Protein AF-A0A350P2F8-F1 (afdb_monomer_lite)

Organism: NCBI:txid589873

Structure (mmCIF, N/CA/C/O backbone):
data_AF-A0A350P2F8-F1
#
_entry.id   AF-A0A350P2F8-F1
#
loop_
_atom_site.group_PDB
_atom_site.id
_atom_site.type_symbol
_atom_site.label_atom_id
_atom_site.label_alt_id
_atom_site.label_comp_id
_atom_site.label_asym_id
_atom_site.label_entity_id
_atom_site.label_seq_id
_atom_site.pdbx_PDB_ins_code
_atom_site.Cartn_x
_atom_site.Cartn_y
_atom_site.Cartn_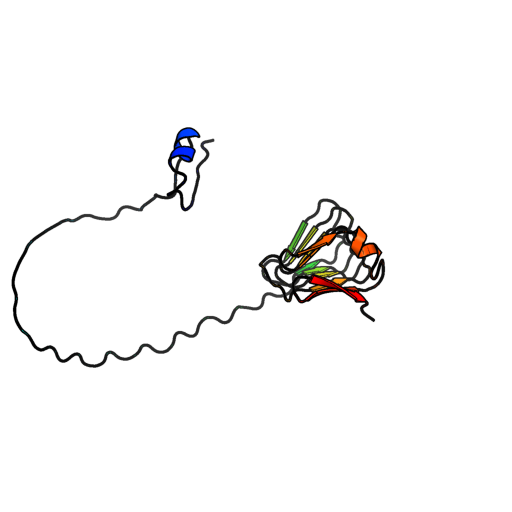z
_atom_site.occupancy
_atom_site.B_iso_or_equiv
_atom_site.auth_seq_id
_atom_site.auth_comp_id
_atom_site.auth_asym_id
_atom_site.auth_atom_id
_atom_site.pdbx_PDB_model_num
ATOM 1 N N . GLN A 1 1 ? -10.694 34.190 -19.453 1.00 51.03 1 GLN A N 1
ATOM 2 C CA . GLN A 1 1 ? -11.994 33.601 -19.063 1.00 51.03 1 GLN A CA 1
ATOM 3 C C . GLN A 1 1 ? -12.286 34.031 -17.632 1.00 51.03 1 GLN A C 1
ATOM 5 O O . GLN A 1 1 ? -11.327 34.047 -16.867 1.00 51.03 1 GLN A O 1
ATOM 10 N N . PRO A 1 2 ? -13.510 34.452 -17.265 1.00 60.56 2 PRO A N 1
ATOM 11 C CA . PRO A 1 2 ? -13.779 34.870 -15.891 1.00 60.56 2 PRO A CA 1
ATOM 12 C C . PRO A 1 2 ? -13.690 33.670 -14.936 1.00 60.56 2 PRO A C 1
ATOM 14 O O . PRO A 1 2 ? -14.201 32.594 -15.244 1.00 60.56 2 PRO A O 1
ATOM 17 N N . MET A 1 3 ? -13.012 33.857 -13.800 1.00 70.25 3 MET A N 1
ATOM 18 C CA . MET A 1 3 ? -12.873 32.863 -12.730 1.00 70.25 3 MET A CA 1
ATOM 19 C C . MET A 1 3 ? -13.901 33.148 -11.632 1.00 70.25 3 MET A C 1
ATOM 21 O O . MET A 1 3 ? -14.174 34.305 -11.311 1.00 70.25 3 MET A O 1
ATOM 25 N N . ALA A 1 4 ? -14.491 32.095 -11.072 1.00 78.31 4 ALA A N 1
ATOM 26 C CA . ALA A 1 4 ? -15.584 32.211 -10.117 1.00 78.31 4 ALA A CA 1
ATOM 27 C C . ALA A 1 4 ? -15.440 31.200 -8.972 1.00 78.31 4 ALA A C 1
ATOM 29 O O . ALA A 1 4 ? -14.865 30.126 -9.159 1.00 78.31 4 ALA A O 1
ATOM 30 N N . VAL A 1 5 ? -15.963 31.546 -7.793 1.00 69.62 5 VAL A N 1
ATOM 31 C CA . VAL A 1 5 ? -15.854 30.743 -6.563 1.00 69.62 5 VAL A CA 1
ATOM 32 C C . VAL A 1 5 ? -17.233 30.212 -6.167 1.00 69.62 5 VAL A C 1
ATOM 34 O O . VAL A 1 5 ? -18.224 30.940 -6.217 1.00 69.62 5 VAL A O 1
ATOM 37 N N . ARG A 1 6 ? -17.307 28.932 -5.778 1.00 71.00 6 ARG A N 1
ATOM 38 C CA . ARG A 1 6 ? -18.549 28.246 -5.383 1.00 71.00 6 ARG A CA 1
ATOM 39 C C . ARG A 1 6 ? -18.374 27.596 -4.010 1.00 71.00 6 ARG A C 1
ATOM 41 O O . ARG A 1 6 ? -17.497 26.751 -3.856 1.00 71.00 6 ARG A O 1
ATOM 48 N N . GLY A 1 7 ? -19.202 27.960 -3.028 1.00 70.56 7 GLY A N 1
ATOM 49 C CA . GLY A 1 7 ? -19.150 27.371 -1.684 1.00 70.56 7 GLY A CA 1
ATOM 50 C C . GLY A 1 7 ? -19.688 28.286 -0.583 1.00 70.56 7 GLY A C 1
ATOM 51 O O . GLY A 1 7 ? -20.393 29.254 -0.848 1.00 70.56 7 GLY A O 1
ATOM 52 N N . ASN A 1 8 ? -19.369 27.985 0.678 1.00 70.19 8 ASN A N 1
ATOM 53 C CA . ASN A 1 8 ? -19.765 28.827 1.809 1.00 70.19 8 ASN A CA 1
ATOM 54 C C . ASN A 1 8 ? -18.847 30.060 1.911 1.00 70.19 8 ASN A C 1
ATOM 56 O O . ASN A 1 8 ? -17.812 30.028 2.572 1.00 70.19 8 ASN A O 1
ATOM 60 N N . THR A 1 9 ? -19.216 31.145 1.231 1.00 74.69 9 THR A N 1
ATOM 61 C CA . THR A 1 9 ? -18.401 32.365 1.078 1.00 74.69 9 THR A CA 1
ATOM 62 C C . THR A 1 9 ? -18.582 33.390 2.201 1.00 74.69 9 THR A C 1
ATOM 64 O O . THR A 1 9 ? -18.022 34.482 2.124 1.00 74.69 9 THR A O 1
ATOM 67 N N . LEU A 1 10 ? -19.339 33.075 3.262 1.00 70.81 10 LEU A N 1
ATOM 68 C CA . LEU A 1 10 ? -19.789 34.060 4.257 1.00 70.81 10 LEU A CA 1
ATOM 69 C C . LEU A 1 10 ? -18.653 34.859 4.916 1.00 70.81 10 LEU A C 1
ATOM 71 O O . LEU A 1 10 ? -18.803 36.067 5.080 1.00 70.81 10 LEU A O 1
ATOM 75 N N . ASN A 1 11 ? -17.517 34.217 5.204 1.00 77.50 11 ASN A N 1
ATOM 76 C CA . ASN A 1 11 ? -16.365 34.851 5.860 1.00 77.50 11 ASN A CA 1
ATOM 77 C C . ASN A 1 11 ? -15.281 35.357 4.888 1.00 77.50 11 ASN A C 1
ATOM 79 O O . ASN A 1 11 ? -14.303 35.942 5.338 1.00 77.50 11 ASN A O 1
ATOM 83 N N . LEU A 1 12 ? -15.426 35.143 3.572 1.00 78.62 12 LEU A N 1
ATOM 84 C CA . LEU A 1 12 ? -14.402 35.482 2.566 1.00 78.62 12 LEU A CA 1
ATOM 85 C C . LEU A 1 12 ? -14.871 36.519 1.530 1.00 78.62 12 LEU A C 1
ATOM 87 O O . LEU A 1 12 ? -14.191 36.752 0.533 1.00 78.62 12 LEU A O 1
ATOM 91 N N . LYS A 1 13 ? -16.018 37.171 1.755 1.00 74.00 13 LYS A N 1
ATOM 92 C CA . LYS A 1 13 ? -16.621 38.105 0.785 1.00 74.00 13 LYS A CA 1
ATOM 93 C C . LYS A 1 13 ? -15.718 39.280 0.404 1.00 74.00 13 LYS A C 1
ATOM 95 O O . LYS A 1 13 ? -15.699 39.657 -0.761 1.00 74.00 13 LYS A O 1
ATOM 100 N N . SER A 1 14 ? -14.979 39.853 1.356 1.00 74.62 14 SER A N 1
ATOM 101 C CA . SER A 1 14 ? -14.060 40.967 1.076 1.00 74.62 14 SER A CA 1
ATOM 102 C C . SER A 1 14 ? -12.927 40.538 0.143 1.00 74.62 14 SER A C 1
ATOM 104 O O . SER A 1 14 ? -12.706 41.170 -0.880 1.00 74.62 14 SER A O 1
ATOM 106 N N . VAL A 1 15 ? -12.301 39.395 0.432 1.00 79.62 15 VAL A N 1
ATOM 107 C CA . VAL A 1 15 ? -11.195 38.832 -0.358 1.00 79.62 15 VAL A CA 1
ATOM 108 C C . VAL A 1 15 ? -11.642 38.468 -1.779 1.00 79.62 15 VAL A C 1
ATOM 110 O O . VAL A 1 15 ? -10.909 38.690 -2.737 1.00 79.62 15 VAL A O 1
ATOM 113 N N . ILE A 1 16 ? -12.857 37.933 -1.934 1.00 78.56 16 ILE A N 1
ATOM 114 C CA . ILE A 1 16 ? -13.432 37.592 -3.247 1.00 78.56 16 ILE A CA 1
ATOM 115 C C . ILE A 1 16 ? -13.626 38.853 -4.104 1.00 78.56 16 ILE A C 1
ATOM 117 O O . ILE A 1 16 ? -13.286 38.841 -5.289 1.00 78.56 16 ILE A O 1
ATOM 121 N N . ASN A 1 17 ? -14.114 39.941 -3.501 1.00 74.62 17 ASN A N 1
ATOM 122 C CA . ASN A 1 17 ? -14.313 41.216 -4.189 1.00 74.62 17 ASN A CA 1
ATOM 123 C C . ASN A 1 17 ? -12.985 41.874 -4.587 1.00 74.62 17 ASN A C 1
ATOM 125 O O . ASN A 1 17 ? -12.860 42.333 -5.721 1.00 74.62 17 ASN A O 1
ATOM 129 N N . ASP A 1 18 ? -11.990 41.870 -3.696 1.00 78.69 18 ASP A N 1
ATOM 130 C CA . ASP A 1 18 ? -10.669 42.460 -3.958 1.00 78.69 18 ASP A CA 1
ATOM 131 C C . ASP A 1 18 ? -9.934 41.752 -5.108 1.00 78.69 18 ASP A C 1
ATOM 133 O O . ASP A 1 18 ? -9.193 42.376 -5.866 1.00 78.69 18 ASP A O 1
ATOM 137 N N . LEU A 1 19 ? -10.174 40.448 -5.275 1.00 78.12 19 LEU A N 1
ATOM 138 C CA . LEU A 1 19 ? -9.598 39.630 -6.347 1.00 78.12 19 LEU A CA 1
ATOM 139 C C . LEU A 1 19 ? -10.420 39.648 -7.647 1.00 78.12 19 LEU A C 1
ATOM 141 O O . LEU A 1 19 ? -10.042 38.986 -8.615 1.00 78.12 19 LEU A O 1
ATOM 145 N N . GLY A 1 20 ? -11.541 40.377 -7.687 1.00 74.69 20 GLY A N 1
ATOM 146 C CA . GLY A 1 20 ? -12.398 40.479 -8.872 1.00 74.69 20 GLY A CA 1
ATOM 147 C C . GLY A 1 20 ? -13.072 39.161 -9.272 1.00 74.69 20 GLY A C 1
ATOM 148 O O . GLY A 1 20 ? -13.386 38.958 -10.446 1.00 74.69 20 GLY A O 1
ATOM 149 N N . LEU A 1 21 ? -13.270 38.250 -8.316 1.00 78.12 21 LEU A N 1
ATOM 150 C CA . LEU A 1 21 ? -13.890 36.945 -8.539 1.00 78.12 21 LEU A CA 1
ATOM 151 C C . LEU A 1 21 ? -15.410 37.036 -8.360 1.00 78.12 21 LEU A C 1
ATOM 153 O O . LEU A 1 21 ? -15.908 37.696 -7.451 1.00 78.12 21 LEU A O 1
ATOM 157 N N . ALA A 1 22 ? -16.167 36.330 -9.202 1.00 72.12 22 ALA A N 1
ATOM 158 C CA . ALA A 1 22 ? -17.622 36.263 -9.065 1.00 72.12 22 ALA A CA 1
ATOM 159 C C . ALA A 1 22 ? -18.040 35.185 -8.044 1.00 72.12 22 ALA A C 1
ATOM 161 O O . ALA A 1 22 ? -17.628 34.026 -8.159 1.00 72.12 22 ALA A O 1
ATOM 162 N N . ASP A 1 23 ? -18.888 35.545 -7.072 1.00 70.31 23 ASP A N 1
ATOM 163 C CA . ASP A 1 23 ? -19.534 34.590 -6.158 1.00 70.31 23 ASP A CA 1
ATOM 164 C C . ASP A 1 23 ? -20.797 34.006 -6.810 1.00 70.31 23 ASP A C 1
ATOM 166 O O . ASP A 1 23 ? -21.813 34.685 -6.967 1.00 70.31 23 ASP A O 1
ATOM 170 N N . VAL A 1 24 ? -20.742 32.729 -7.192 1.00 70.06 24 VAL A N 1
ATOM 171 C CA . VAL A 1 24 ? -21.857 32.028 -7.864 1.00 70.06 24 VAL A CA 1
ATOM 172 C C . VAL A 1 24 ? -22.752 31.267 -6.886 1.00 70.06 24 VAL A C 1
ATOM 174 O O . VAL A 1 24 ? -23.704 30.595 -7.294 1.00 70.06 24 VAL A O 1
ATOM 177 N N . SER A 1 25 ? -22.478 31.383 -5.585 1.00 63.12 25 SER A N 1
ATOM 178 C CA . SER A 1 25 ? -23.128 30.610 -4.521 1.00 63.12 25 SER A CA 1
ATOM 179 C C . SER A 1 25 ? -24.570 31.059 -4.239 1.00 63.12 25 SER A C 1
ATOM 181 O O . SER A 1 25 ? -25.275 30.402 -3.476 1.00 63.12 25 SER A O 1
ATOM 183 N N . GLN A 1 26 ? -25.037 32.144 -4.871 1.00 55.47 26 GLN A N 1
ATOM 184 C CA . GLN A 1 26 ? -26.393 32.689 -4.710 1.00 55.47 26 GLN A CA 1
ATOM 185 C C . GLN A 1 26 ? -27.233 32.706 -5.995 1.00 55.47 26 GLN A C 1
ATOM 187 O O . GLN A 1 26 ? -28.082 33.575 -6.182 1.00 55.47 26 GLN A O 1
ATOM 192 N N . SER A 1 27 ? -27.065 31.720 -6.874 1.00 47.22 27 SER A N 1
ATOM 193 C CA . SER A 1 27 ? -28.025 31.487 -7.959 1.00 47.22 27 SER A CA 1
ATOM 194 C C . SER A 1 27 ? -29.310 30.846 -7.401 1.00 47.22 27 SER A C 1
ATOM 196 O O . SER A 1 27 ? -29.505 29.634 -7.448 1.00 47.22 27 SER A O 1
ATOM 198 N N . LYS A 1 28 ? -30.196 31.669 -6.821 1.00 42.12 28 LYS A N 1
ATOM 199 C CA . LYS A 1 28 ? -31.580 31.281 -6.508 1.00 42.12 28 LYS A CA 1
ATOM 200 C C . LYS A 1 28 ? -32.436 31.435 -7.763 1.00 42.12 28 LYS A C 1
ATOM 202 O O . LYS A 1 28 ? -32.670 32.550 -8.220 1.00 42.12 28 LYS A O 1
ATOM 207 N N . PHE A 1 29 ? -32.912 30.304 -8.281 1.00 40.16 29 PHE A N 1
ATOM 208 C CA . PHE A 1 29 ? -34.069 30.246 -9.170 1.00 40.16 29 PHE A CA 1
ATOM 209 C C . PHE A 1 29 ? -35.240 31.004 -8.529 1.00 40.16 29 PHE A C 1
ATOM 211 O O . PHE A 1 29 ? -35.589 30.777 -7.370 1.00 40.16 29 PHE A O 1
ATOM 218 N N . THR A 1 30 ? -35.796 31.940 -9.287 1.00 35.16 30 THR A N 1
ATOM 219 C CA . THR A 1 30 ? -36.954 32.760 -8.945 1.00 35.16 30 THR A CA 1
ATOM 220 C C . THR A 1 30 ? -38.238 32.090 -9.409 1.00 35.16 30 THR A C 1
ATOM 222 O O . THR A 1 30 ? -38.433 31.935 -10.609 1.00 35.16 30 THR A O 1
ATOM 225 N N . GLU A 1 31 ? -39.135 31.793 -8.476 1.00 34.88 31 GLU A N 1
ATOM 226 C CA . GLU A 1 31 ? -40.584 31.682 -8.689 1.00 34.88 31 GLU A CA 1
ATOM 227 C C . GLU A 1 31 ? -41.224 31.742 -7.291 1.00 34.88 31 GLU A C 1
ATOM 229 O O . GLU A 1 31 ? -40.712 31.128 -6.363 1.00 34.88 31 GLU A O 1
ATOM 234 N N . SER A 1 32 ? -42.291 32.454 -6.964 1.00 33.97 32 SER A N 1
ATOM 235 C CA . SER A 1 32 ? -43.049 33.540 -7.563 1.00 33.97 32 SER A CA 1
ATOM 236 C C . SER A 1 32 ? -43.808 34.163 -6.376 1.00 33.97 32 SER A C 1
ATOM 238 O O . SER A 1 32 ? -44.340 33.459 -5.524 1.00 33.97 32 SER A O 1
ATOM 240 N N . THR A 1 33 ? -43.733 35.488 -6.286 1.00 35.59 33 THR A N 1
ATOM 241 C CA . THR A 1 33 ? -44.750 36.449 -5.818 1.00 35.59 33 THR A CA 1
ATOM 242 C C . THR A 1 33 ? -45.814 36.003 -4.792 1.00 35.59 33 THR A C 1
ATOM 244 O O . THR A 1 33 ? -46.739 35.279 -5.135 1.00 35.59 33 THR A O 1
ATOM 247 N N . LEU A 1 34 ? -45.777 36.581 -3.575 1.00 33.41 34 LEU A N 1
ATOM 248 C CA . LEU A 1 34 ? -46.762 37.553 -3.029 1.00 33.41 34 LEU A CA 1
ATOM 249 C C . LEU A 1 34 ? -46.589 37.739 -1.495 1.00 33.41 34 LEU A C 1
ATOM 251 O O . LEU A 1 34 ? -46.478 36.790 -0.728 1.00 33.41 34 LEU A O 1
ATOM 255 N N . LYS A 1 35 ? -46.575 39.001 -1.053 1.00 31.34 35 LYS A N 1
ATOM 256 C CA . LYS A 1 35 ? -46.658 39.522 0.336 1.00 31.34 35 LYS A CA 1
ATOM 257 C C . LYS A 1 35 ? -47.937 40.403 0.407 1.00 31.34 35 LYS A C 1
ATOM 259 O O . LYS A 1 35 ? -48.387 40.812 -0.660 1.00 31.34 35 LYS A O 1
ATOM 264 N N . PRO A 1 36 ? -48.371 40.950 1.566 1.00 47.53 36 PRO A N 1
ATOM 265 C CA . PRO A 1 36 ? -48.558 40.367 2.901 1.00 47.53 36 PRO A CA 1
ATOM 266 C C . PRO A 1 36 ? -49.876 40.851 3.596 1.00 47.53 36 PRO A C 1
ATOM 268 O O . PRO A 1 36 ? -50.611 41.689 3.085 1.00 47.53 36 PRO A O 1
ATOM 271 N N . SER A 1 37 ? -50.054 40.432 4.856 1.00 31.31 37 SER A N 1
ATOM 272 C CA . SER A 1 37 ? -50.834 41.076 5.938 1.00 31.31 37 SER A CA 1
ATOM 273 C C . SER A 1 37 ? -52.351 40.832 6.022 1.00 31.31 37 SER A C 1
ATOM 275 O O . SER A 1 37 ? -53.122 41.172 5.133 1.00 31.31 37 SER A O 1
ATOM 277 N N . SER A 1 38 ? -52.805 40.340 7.174 1.00 34.78 38 SER A N 1
ATOM 278 C CA . SER A 1 38 ? -53.521 41.157 8.163 1.00 34.78 38 SER A CA 1
ATOM 279 C C . SER A 1 38 ? -53.924 40.314 9.380 1.00 34.78 38 SER A C 1
ATOM 281 O O . SER A 1 38 ? -53.793 39.096 9.422 1.00 34.78 38 SER A O 1
ATOM 283 N N . THR A 1 39 ? -54.265 41.051 10.421 1.00 30.28 39 THR A N 1
ATOM 284 C CA . THR A 1 39 ? -54.282 40.753 11.847 1.00 30.28 39 THR A CA 1
ATOM 285 C C . THR A 1 39 ? -55.528 39.973 12.297 1.00 30.28 39 THR A C 1
ATOM 287 O O . THR A 1 39 ? -56.566 40.044 11.650 1.00 30.28 39 THR A O 1
ATOM 290 N N . LYS A 1 40 ? -55.444 39.453 13.534 1.00 34.16 40 LYS A N 1
ATOM 291 C CA . LYS A 1 40 ? -56.478 39.454 14.597 1.00 34.16 40 LYS A CA 1
ATOM 292 C C . LYS A 1 40 ? -57.317 38.181 14.858 1.00 34.16 40 LYS A C 1
ATOM 294 O O . LYS A 1 40 ? -58.094 37.725 14.031 1.00 34.16 40 LYS A O 1
ATOM 299 N N . THR A 1 41 ? -57.312 37.854 16.158 1.00 31.09 41 THR A N 1
ATOM 300 C CA . THR A 1 41 ? -58.422 37.442 17.050 1.00 31.09 41 THR A CA 1
ATOM 301 C C . THR A 1 41 ? -58.382 36.009 17.578 1.00 31.09 41 THR A C 1
ATOM 303 O O . THR A 1 41 ? -58.322 35.036 16.838 1.00 31.09 41 THR A O 1
ATOM 306 N N . ALA A 1 42 ? -58.439 35.941 18.908 1.00 40.72 42 ALA A N 1
ATOM 307 C CA . ALA A 1 42 ? -58.630 34.762 19.727 1.00 40.72 42 ALA A CA 1
ATOM 308 C C . ALA A 1 42 ? -59.966 34.062 19.440 1.00 40.72 42 ALA A C 1
ATOM 310 O O . ALA A 1 42 ? -60.984 34.726 19.259 1.00 40.72 42 ALA A O 1
ATOM 311 N N . SER A 1 43 ? -59.972 32.733 19.516 1.00 37.59 43 SER A N 1
ATOM 312 C CA . SER A 1 43 ? -61.096 31.993 20.088 1.00 37.59 43 SER A CA 1
ATOM 313 C C . SER A 1 43 ? -60.644 30.610 20.544 1.00 37.59 43 SER A C 1
ATOM 315 O O . SER A 1 43 ? -59.834 29.944 19.904 1.00 37.59 43 SER A O 1
ATOM 317 N N . ASP A 1 44 ? -61.157 30.284 21.718 1.00 41.69 44 ASP A N 1
ATOM 318 C CA . ASP A 1 44 ? -61.044 29.062 22.489 1.00 41.69 44 ASP A CA 1
ATOM 319 C C . ASP A 1 44 ? -61.695 27.887 21.74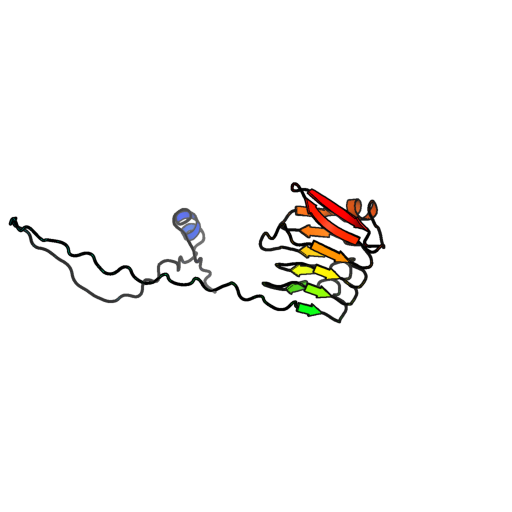0 1.00 41.69 44 ASP A C 1
ATOM 321 O O . ASP A 1 44 ? -62.761 28.041 21.139 1.00 41.69 44 ASP A O 1
ATOM 325 N N . GLY A 1 45 ? -61.058 26.718 21.755 1.00 33.75 45 GLY A N 1
ATOM 326 C CA . GLY A 1 45 ? -61.535 25.550 21.021 1.00 33.75 45 GLY A CA 1
ATOM 327 C C . GLY A 1 45 ? -60.710 24.309 21.326 1.00 33.75 45 GLY A C 1
ATOM 328 O O . GLY A 1 45 ? -59.677 24.066 20.709 1.00 33.75 45 GLY A O 1
ATOM 329 N N . ALA A 1 46 ? -61.185 23.526 22.293 1.00 49.56 46 ALA A N 1
ATOM 330 C CA . ALA A 1 46 ? -60.660 22.217 22.649 1.00 49.56 46 ALA A CA 1
ATOM 331 C C . ALA A 1 46 ? -60.589 21.298 21.418 1.00 49.56 46 ALA A C 1
ATOM 333 O O . ALA A 1 46 ? -61.622 20.894 20.885 1.00 49.56 46 ALA A O 1
ATOM 334 N N . ASN A 1 47 ? -59.376 20.937 20.995 1.00 42.09 47 ASN A N 1
ATOM 335 C CA . ASN A 1 47 ? -59.164 19.963 19.932 1.00 42.09 47 ASN A CA 1
ATOM 336 C C . ASN A 1 47 ? -58.513 18.711 20.528 1.00 42.09 47 ASN A C 1
ATOM 338 O O . ASN A 1 47 ? -57.362 18.732 20.959 1.00 42.09 47 ASN A O 1
ATOM 342 N N . HIS A 1 48 ? -59.288 17.629 20.595 1.00 51.41 48 HIS A N 1
ATOM 343 C CA . HIS A 1 48 ? -58.768 16.292 20.855 1.00 51.41 48 HIS A CA 1
ATOM 344 C C . HIS A 1 48 ? -57.899 15.881 19.662 1.00 51.41 48 HIS A C 1
ATOM 346 O O . HIS A 1 48 ? -58.414 15.575 18.587 1.00 51.41 48 HIS A O 1
ATOM 352 N N . GLU A 1 49 ? -56.581 15.881 19.844 1.00 50.44 49 GLU A N 1
ATOM 353 C CA . GLU A 1 49 ? -55.649 15.367 18.845 1.00 50.44 49 GLU A CA 1
ATOM 354 C C . GLU A 1 49 ? -55.607 13.836 18.942 1.00 50.44 49 GLU A C 1
ATOM 356 O O . GLU A 1 49 ? -55.037 13.254 19.865 1.00 50.44 49 GLU A O 1
ATOM 361 N N . ALA A 1 50 ? -56.286 13.175 18.002 1.00 62.88 50 ALA A N 1
ATOM 362 C CA . ALA A 1 50 ? -56.177 11.736 17.809 1.00 62.88 50 ALA A CA 1
ATOM 363 C C . ALA A 1 50 ? -54.731 11.368 17.406 1.00 62.88 50 ALA A C 1
ATOM 365 O O . ALA A 1 50 ? -54.105 12.116 16.647 1.00 62.88 50 ALA A O 1
ATOM 366 N N . PRO A 1 51 ? -54.181 10.221 17.853 1.00 58.56 51 PRO A N 1
ATOM 367 C CA . PRO A 1 51 ? -52.798 9.872 17.564 1.00 58.56 51 PRO A CA 1
ATOM 368 C C . PRO A 1 51 ? -52.636 9.597 16.068 1.00 58.56 51 PRO A C 1
ATOM 370 O O . PRO A 1 51 ? -53.272 8.704 15.506 1.00 58.56 51 PRO A O 1
ATOM 373 N N . LYS A 1 52 ? -51.767 10.369 15.416 1.00 64.19 52 LYS A N 1
ATOM 374 C CA . LYS A 1 52 ? -51.391 10.166 14.016 1.00 64.19 52 LYS A CA 1
ATOM 375 C C . LYS A 1 52 ? -50.653 8.819 13.882 1.00 64.19 52 LYS A C 1
ATOM 377 O O . LYS A 1 52 ? -49.748 8.569 14.680 1.00 64.19 52 LYS A O 1
ATOM 382 N N . PRO A 1 53 ? -50.995 7.953 12.908 1.00 66.25 53 PRO A N 1
ATOM 383 C CA . PRO A 1 53 ? -50.329 6.664 12.737 1.00 66.25 53 PRO A CA 1
ATOM 384 C C . PRO A 1 53 ? -48.826 6.860 12.521 1.00 66.25 53 PRO A C 1
ATOM 386 O O . PRO A 1 53 ? -48.420 7.634 11.652 1.00 66.25 53 PRO A O 1
ATOM 389 N N . ALA A 1 54 ? -48.006 6.173 13.317 1.00 70.31 54 ALA A N 1
ATOM 390 C CA . ALA A 1 54 ? -46.559 6.181 13.159 1.00 70.31 54 ALA A CA 1
ATOM 391 C C . ALA A 1 54 ? -46.185 5.596 11.789 1.00 70.31 54 ALA A C 1
ATOM 393 O O . ALA A 1 54 ? -46.549 4.464 11.463 1.00 70.31 54 ALA A O 1
ATOM 394 N N . SER A 1 55 ? -45.470 6.381 10.983 1.00 72.50 55 SER A N 1
ATOM 395 C CA . SER A 1 55 ? -44.921 5.945 9.702 1.00 72.50 55 SER A CA 1
ATOM 396 C C . SER A 1 55 ? -44.013 4.723 9.911 1.00 72.50 55 SER A C 1
ATOM 398 O O . SER A 1 55 ? -43.185 4.752 10.827 1.00 72.50 55 SER A O 1
ATOM 400 N N . PRO A 1 56 ? -44.126 3.661 9.093 1.00 74.69 56 PRO A N 1
ATOM 401 C CA . PRO A 1 56 ? -43.257 2.496 9.215 1.00 74.69 56 PRO A CA 1
ATOM 402 C C . PRO A 1 56 ? -41.778 2.891 9.044 1.00 74.69 56 PRO A C 1
ATOM 404 O O . PRO A 1 56 ? -41.476 3.805 8.268 1.00 74.69 56 PRO A O 1
ATOM 407 N N . PRO A 1 57 ? -40.852 2.231 9.764 1.00 72.00 57 PRO A N 1
ATOM 408 C CA . PRO A 1 57 ? -39.440 2.591 9.762 1.00 72.00 57 PRO A CA 1
ATOM 409 C C . PRO A 1 57 ? -38.855 2.505 8.348 1.00 72.00 57 PRO A C 1
ATOM 411 O O . PRO A 1 57 ? -38.890 1.456 7.704 1.00 72.00 57 PRO A O 1
ATOM 414 N N . GLN A 1 58 ? -38.308 3.624 7.865 1.00 72.50 58 GLN A N 1
ATOM 415 C CA . GLN A 1 58 ? -37.523 3.670 6.635 1.00 72.50 58 GLN A CA 1
ATOM 416 C C . GLN A 1 58 ? -36.255 2.836 6.831 1.00 72.50 58 GLN A C 1
ATOM 418 O O . GLN A 1 58 ? -35.379 3.188 7.618 1.00 72.50 58 GLN A O 1
ATOM 423 N N . ILE A 1 59 ? -36.167 1.719 6.113 1.00 71.88 59 ILE A N 1
ATOM 424 C CA . ILE A 1 59 ? -34.963 0.894 6.056 1.00 71.88 59 ILE A CA 1
ATOM 425 C C . ILE A 1 59 ? -33.899 1.711 5.315 1.00 71.88 59 ILE A C 1
ATOM 427 O O . ILE A 1 59 ? -34.036 1.974 4.119 1.00 71.88 59 ILE A O 1
ATOM 431 N N . ALA A 1 60 ? -32.864 2.157 6.031 1.00 77.31 60 ALA A N 1
ATOM 432 C CA . ALA A 1 60 ? -31.724 2.829 5.418 1.00 77.31 60 ALA A CA 1
ATOM 433 C C . ALA A 1 60 ? -31.032 1.866 4.428 1.00 77.31 60 ALA A C 1
ATOM 435 O O . ALA A 1 60 ? -30.844 0.693 4.769 1.00 77.31 60 ALA A O 1
ATOM 436 N N . PRO A 1 61 ? -30.652 2.314 3.216 1.00 74.38 61 PRO A N 1
ATOM 437 C CA . PRO A 1 61 ? -29.956 1.463 2.258 1.00 74.38 61 PRO A CA 1
ATOM 438 C C . PRO A 1 61 ? -28.649 0.938 2.858 1.00 74.38 61 PRO A C 1
ATOM 440 O O . PRO A 1 61 ? -27.814 1.717 3.317 1.00 74.38 61 PRO A O 1
ATOM 443 N N . VAL A 1 62 ? -28.463 -0.383 2.840 1.00 74.44 62 VAL A N 1
ATOM 444 C CA . VAL A 1 62 ? -27.181 -1.005 3.194 1.00 74.44 62 VAL A CA 1
ATOM 445 C C . VAL A 1 62 ? -26.139 -0.562 2.155 1.00 74.44 62 VAL A C 1
ATOM 447 O O . VAL A 1 62 ? -26.433 -0.640 0.957 1.00 74.44 62 VAL A O 1
ATOM 450 N N . PRO A 1 63 ? -24.943 -0.089 2.559 1.00 71.31 63 PRO A N 1
ATOM 451 C CA . PRO A 1 63 ? -23.900 0.306 1.618 1.00 71.31 63 PRO A CA 1
ATOM 452 C C . PRO A 1 63 ? -23.575 -0.841 0.656 1.00 71.31 63 PRO A C 1
ATOM 454 O O . PRO A 1 63 ? -23.240 -1.946 1.084 1.00 71.31 63 PRO A O 1
ATOM 457 N N . ALA A 1 64 ? -23.682 -0.591 -0.649 1.00 78.31 64 ALA A N 1
ATOM 458 C CA . ALA A 1 64 ? -23.332 -1.581 -1.657 1.00 78.31 64 ALA A CA 1
ATOM 459 C C . ALA A 1 64 ? -21.811 -1.803 -1.662 1.00 78.31 64 ALA A C 1
ATOM 461 O O . ALA A 1 64 ? -21.042 -0.860 -1.858 1.00 78.31 64 ALA A O 1
ATOM 462 N N . ILE A 1 65 ? -21.377 -3.049 -1.459 1.00 83.06 65 ILE A N 1
ATOM 463 C CA . ILE A 1 65 ? -19.961 -3.428 -1.513 1.00 83.06 65 ILE A CA 1
ATOM 464 C C . ILE A 1 65 ? -19.509 -3.379 -2.975 1.00 83.06 65 ILE A C 1
ATOM 466 O O . ILE A 1 65 ? -20.011 -4.127 -3.817 1.00 83.06 65 ILE A O 1
ATOM 470 N N . LYS A 1 66 ? -18.556 -2.497 -3.288 1.00 93.94 66 LYS A N 1
ATOM 471 C CA . LYS A 1 66 ? -17.968 -2.405 -4.626 1.00 93.94 66 LYS A CA 1
ATOM 472 C C . LYS A 1 66 ? -16.860 -3.458 -4.782 1.00 93.94 66 LYS A C 1
ATOM 474 O O . LYS A 1 66 ? -16.010 -3.562 -3.898 1.00 93.94 66 LYS A O 1
ATOM 479 N N . PRO A 1 67 ? -16.825 -4.214 -5.894 1.00 96.31 67 PRO A N 1
ATOM 480 C CA . PRO A 1 67 ? -15.741 -5.154 -6.161 1.00 96.31 67 PRO A CA 1
ATOM 481 C C . PRO A 1 67 ? -14.374 -4.468 -6.210 1.00 96.31 67 PRO A C 1
ATOM 483 O O . PRO A 1 67 ? -14.269 -3.308 -6.616 1.00 96.31 67 PRO A O 1
ATOM 486 N N . ALA A 1 68 ? -13.324 -5.210 -5.859 1.00 98.12 68 ALA A N 1
ATOM 487 C CA . ALA A 1 68 ? -11.951 -4.728 -5.946 1.00 98.12 68 ALA A CA 1
ATOM 488 C C . ALA A 1 68 ? -11.559 -4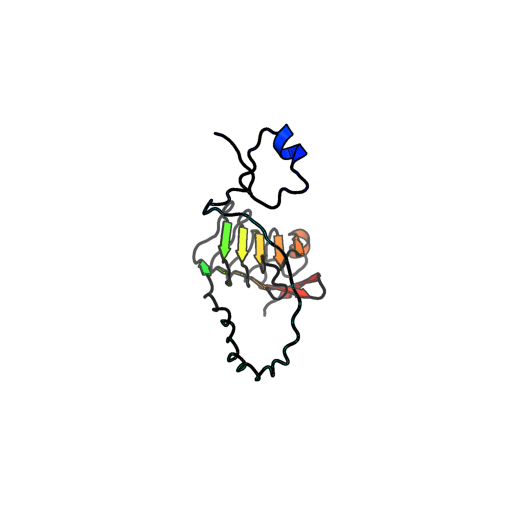.371 -7.390 1.00 98.12 68 ALA A C 1
ATOM 490 O O . ALA A 1 68 ? -11.907 -5.069 -8.350 1.00 98.12 68 ALA A O 1
ATOM 491 N N . LYS A 1 69 ? -10.779 -3.301 -7.548 1.00 98.62 69 LYS A N 1
ATOM 492 C CA . LYS A 1 69 ? -10.175 -2.923 -8.828 1.00 98.62 69 LYS A CA 1
ATOM 493 C C . LYS A 1 69 ? -8.893 -3.722 -9.034 1.00 98.62 69 LYS A C 1
ATOM 495 O O . LYS A 1 69 ? -7.971 -3.619 -8.233 1.00 98.62 69 LYS A O 1
ATOM 500 N N . VAL A 1 70 ? -8.808 -4.463 -10.136 1.00 98.81 70 VAL A N 1
ATOM 501 C CA . VAL A 1 70 ? -7.631 -5.281 -10.468 1.00 98.81 70 VAL A CA 1
ATOM 502 C C . VAL A 1 70 ? -6.803 -4.619 -11.570 1.00 98.81 70 VAL A C 1
ATOM 504 O O . VAL A 1 70 ? -7.336 -4.223 -12.607 1.00 98.81 70 VAL A O 1
ATOM 507 N N . VAL A 1 71 ? -5.490 -4.514 -11.363 1.00 98.75 71 VAL A N 1
ATOM 508 C CA . VAL A 1 71 ? -4.511 -4.026 -12.340 1.00 98.75 71 VAL A CA 1
ATOM 509 C C . VAL A 1 71 ? -3.451 -5.098 -12.571 1.00 98.75 71 VAL A C 1
ATOM 511 O O . VAL A 1 71 ? -2.652 -5.413 -11.697 1.00 98.75 71 VAL A O 1
ATOM 514 N N . ASN A 1 72 ? -3.422 -5.641 -13.784 1.00 98.50 72 ASN A N 1
ATOM 515 C CA . ASN A 1 72 ? -2.534 -6.740 -14.172 1.00 98.50 72 ASN A CA 1
ATOM 516 C C . ASN A 1 72 ? -1.281 -6.299 -14.947 1.00 98.50 72 ASN A C 1
ATOM 518 O O . ASN A 1 72 ? -0.536 -7.129 -15.461 1.00 98.50 72 ASN A O 1
ATOM 522 N N . ARG A 1 73 ? -1.048 -4.989 -15.049 1.00 98.56 73 ARG A N 1
ATOM 523 C CA . ARG A 1 73 ? 0.101 -4.395 -15.741 1.00 98.56 73 ARG A CA 1
ATOM 524 C C . ARG A 1 73 ? 0.976 -3.614 -14.762 1.00 98.56 73 ARG A C 1
ATOM 526 O O . ARG A 1 73 ? 0.439 -3.080 -13.792 1.00 98.56 73 ARG A O 1
ATOM 533 N N . PRO A 1 74 ? 2.286 -3.469 -15.029 1.00 98.69 74 PRO A N 1
ATOM 534 C CA . PRO A 1 74 ? 3.140 -2.629 -14.202 1.00 98.69 74 PRO A CA 1
ATOM 535 C C . PRO A 1 74 ? 2.622 -1.189 -14.118 1.00 98.69 74 PRO A C 1
ATOM 537 O O . PRO A 1 74 ? 2.206 -0.615 -15.135 1.00 98.69 74 PRO A O 1
ATOM 540 N N . VAL A 1 75 ? 2.692 -0.603 -12.923 1.00 98.81 75 VAL A N 1
ATOM 541 C CA . VAL A 1 75 ? 2.426 0.823 -12.695 1.00 98.81 75 VAL A CA 1
ATOM 542 C C . VAL A 1 75 ? 3.767 1.545 -12.727 1.00 98.81 75 VAL A C 1
ATOM 544 O O . VAL A 1 75 ? 4.633 1.305 -11.888 1.00 98.81 75 VAL A O 1
ATOM 547 N N . ARG A 1 76 ? 3.981 2.358 -13.761 1.00 98.62 76 ARG A N 1
ATOM 548 C CA . ARG A 1 76 ? 5.286 2.978 -14.043 1.00 98.62 76 ARG A CA 1
ATOM 549 C C . ARG A 1 76 ? 5.419 4.339 -13.362 1.00 98.62 76 ARG A C 1
ATOM 551 O O . ARG A 1 76 ? 4.424 4.923 -12.948 1.00 98.62 76 ARG A O 1
ATOM 558 N N . SER A 1 77 ? 6.648 4.846 -13.295 1.00 98.56 77 SER A N 1
ATOM 559 C CA . SER A 1 77 ? 6.940 6.169 -12.736 1.00 98.56 77 SER A CA 1
ATOM 560 C C . SER A 1 77 ? 6.043 7.256 -13.335 1.00 98.56 77 SER A C 1
ATOM 562 O O . SER A 1 77 ? 5.773 7.245 -14.539 1.00 98.56 77 SER A O 1
ATOM 564 N N . GLY A 1 78 ? 5.542 8.152 -12.484 1.00 97.81 78 GLY A N 1
ATOM 565 C CA . GLY A 1 78 ? 4.618 9.222 -12.860 1.00 97.81 78 GLY A CA 1
ATOM 566 C C . GLY A 1 78 ? 3.173 8.776 -13.103 1.00 97.81 78 GLY A C 1
ATOM 567 O O . GLY A 1 78 ? 2.316 9.623 -13.340 1.00 97.81 78 GLY A O 1
ATOM 568 N N . GLN A 1 79 ? 2.865 7.475 -13.048 1.00 98.69 79 GLN A N 1
ATOM 569 C CA . GLN A 1 79 ? 1.486 6.994 -13.142 1.00 98.69 79 GLN A CA 1
ATOM 570 C C . GLN A 1 79 ? 0.812 6.987 -11.774 1.00 98.69 79 GLN A C 1
ATOM 572 O O . GLN A 1 79 ? 1.422 6.608 -10.775 1.00 98.69 79 GLN A O 1
ATOM 577 N N . GLN A 1 80 ? -0.480 7.315 -11.771 1.00 98.75 80 GLN A N 1
ATOM 578 C CA . GLN A 1 80 ? -1.350 7.192 -10.611 1.00 98.75 80 GLN A CA 1
ATOM 579 C C . GLN A 1 80 ? -2.486 6.204 -10.904 1.00 98.75 80 GLN A C 1
ATOM 581 O O . GLN A 1 80 ? -3.113 6.251 -11.967 1.00 98.75 80 GLN A O 1
ATOM 586 N N . VAL A 1 81 ? -2.763 5.304 -9.963 1.00 98.75 81 VAL A N 1
ATOM 587 C CA . VAL A 1 81 ? -3.905 4.384 -10.009 1.00 98.75 81 VAL A CA 1
ATOM 588 C C . VAL A 1 81 ? -4.733 4.565 -8.749 1.00 98.75 81 VAL A C 1
ATOM 590 O O . VAL A 1 81 ? -4.237 4.330 -7.658 1.00 98.75 81 VAL A O 1
ATOM 593 N N . TYR A 1 82 ? -6.011 4.907 -8.905 1.00 98.75 82 TYR A N 1
ATOM 594 C CA . TYR A 1 82 ? -6.946 5.037 -7.786 1.00 98.75 82 TYR A CA 1
ATOM 595 C C . TYR A 1 82 ? -8.082 4.006 -7.866 1.00 98.75 82 TYR A C 1
ATOM 597 O O . TYR A 1 82 ? -8.673 3.806 -8.939 1.00 98.75 82 TYR A O 1
ATOM 605 N N . ALA A 1 83 ? -8.376 3.345 -6.745 1.00 98.50 83 ALA A N 1
ATOM 606 C CA . ALA A 1 83 ? -9.544 2.496 -6.522 1.00 98.50 83 ALA A CA 1
ATOM 607 C C . ALA A 1 83 ? -10.533 3.184 -5.567 1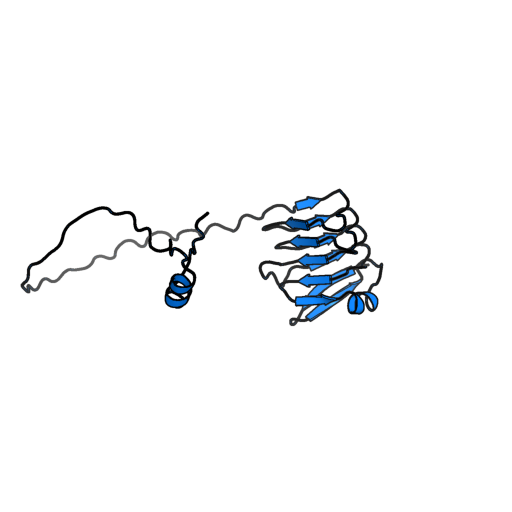.00 98.50 83 ALA A C 1
ATOM 609 O O . ALA A 1 83 ? -10.452 3.072 -4.346 1.00 98.50 83 ALA A O 1
ATOM 610 N N . GLU A 1 84 ? -11.488 3.910 -6.144 1.00 97.44 84 GLU A N 1
ATOM 611 C CA . GLU A 1 84 ? -12.545 4.565 -5.376 1.00 97.44 84 GLU A CA 1
ATOM 612 C C . GLU A 1 84 ? -13.538 3.539 -4.818 1.00 97.44 84 GLU A C 1
ATOM 614 O O . GLU A 1 84 ? -14.033 2.683 -5.561 1.00 97.44 84 GLU A O 1
ATOM 619 N N . GLY A 1 85 ? -13.867 3.661 -3.534 1.00 96.75 85 GLY A N 1
ATOM 620 C CA . GLY A 1 85 ? -14.880 2.884 -2.819 1.00 96.75 85 GLY A CA 1
ATOM 621 C C . GLY A 1 85 ? -14.611 1.383 -2.748 1.00 96.75 85 GLY A C 1
ATOM 622 O O . GLY A 1 85 ? -15.546 0.625 -2.526 1.00 96.75 85 GLY A O 1
ATOM 623 N N . SER A 1 86 ? -13.383 0.943 -3.023 1.00 97.94 86 SER A N 1
ATOM 624 C CA . SER A 1 86 ? -13.021 -0.472 -3.142 1.00 97.94 86 SER A CA 1
ATOM 625 C C . SER A 1 86 ? -11.542 -0.695 -2.834 1.00 97.94 86 SER A C 1
ATOM 627 O O . SER A 1 86 ? -10.761 0.256 -2.743 1.00 97.94 86 SER A O 1
ATOM 629 N N . ASP A 1 87 ? -11.171 -1.964 -2.702 1.00 98.69 87 ASP A N 1
ATOM 630 C CA . ASP A 1 87 ? -9.781 -2.398 -2.604 1.00 98.69 87 ASP A CA 1
ATOM 631 C C . ASP A 1 87 ? -9.083 -2.317 -3.973 1.00 98.69 87 ASP A C 1
ATOM 633 O O . ASP A 1 87 ? -9.714 -2.434 -5.032 1.00 98.69 87 ASP A O 1
ATOM 637 N N . LEU A 1 88 ? -7.762 -2.150 -3.958 1.00 98.88 88 LEU A N 1
ATOM 638 C CA . LEU A 1 88 ? -6.905 -2.179 -5.140 1.00 98.88 88 LEU A CA 1
ATOM 639 C C . LEU A 1 88 ? -6.024 -3.426 -5.118 1.00 98.88 88 LEU A C 1
ATOM 641 O O . LEU A 1 88 ? -5.248 -3.631 -4.190 1.00 98.88 88 LEU A O 1
ATOM 645 N N . VAL A 1 89 ? -6.089 -4.223 -6.178 1.00 98.88 89 VAL A N 1
ATOM 646 C CA . VAL A 1 89 ? -5.242 -5.402 -6.368 1.00 98.88 89 VAL A CA 1
ATOM 647 C C . VAL A 1 89 ? -4.351 -5.187 -7.583 1.00 98.88 89 VAL A C 1
ATOM 649 O O . VAL A 1 89 ? -4.836 -4.908 -8.678 1.00 98.88 89 VAL A O 1
ATOM 652 N N . ILE A 1 90 ? -3.043 -5.340 -7.411 1.00 98.88 90 ILE A N 1
ATOM 653 C CA . ILE A 1 90 ? -2.036 -5.181 -8.458 1.00 98.88 90 ILE A CA 1
ATOM 654 C C . ILE A 1 90 ? -1.232 -6.473 -8.546 1.00 98.88 90 ILE A C 1
ATOM 656 O O . ILE A 1 90 ? -0.570 -6.861 -7.589 1.00 98.88 90 ILE A O 1
ATOM 660 N N . THR A 1 91 ? -1.258 -7.139 -9.697 1.00 98.69 91 THR A N 1
ATOM 661 C CA . THR A 1 91 ? -0.537 -8.410 -9.919 1.00 98.69 91 THR A CA 1
ATOM 662 C C . THR A 1 91 ? 0.786 -8.206 -10.664 1.00 98.69 91 THR A C 1
ATOM 664 O O . THR A 1 91 ? 1.216 -9.057 -11.440 1.00 98.69 91 THR A O 1
ATOM 667 N N . ALA A 1 92 ? 1.384 -7.025 -10.518 1.00 98.56 92 ALA A N 1
ATOM 668 C CA . ALA A 1 92 ? 2.581 -6.591 -11.226 1.00 98.56 92 ALA A CA 1
ATOM 669 C C . ALA A 1 92 ? 3.382 -5.602 -10.364 1.00 98.56 92 ALA A C 1
ATOM 671 O O . ALA A 1 92 ? 2.935 -5.172 -9.303 1.00 98.56 92 ALA A O 1
ATOM 672 N N . ALA A 1 93 ? 4.572 -5.223 -10.833 1.00 98.50 93 ALA A N 1
ATOM 673 C CA . ALA A 1 93 ? 5.416 -4.266 -10.126 1.00 98.50 93 ALA A CA 1
ATOM 674 C C . ALA A 1 93 ? 4.830 -2.842 -10.123 1.00 98.50 93 ALA A C 1
ATOM 676 O O . ALA A 1 93 ? 4.273 -2.374 -11.123 1.00 98.50 93 ALA A O 1
ATOM 677 N N . VAL A 1 94 ? 5.054 -2.134 -9.019 1.00 98.81 94 VAL A N 1
ATOM 678 C CA . VAL A 1 94 ? 4.830 -0.693 -8.870 1.00 98.81 94 VAL A CA 1
ATOM 679 C C . VAL A 1 94 ? 6.204 -0.033 -8.813 1.00 98.81 94 VAL A C 1
ATOM 681 O O . VAL A 1 94 ? 6.974 -0.285 -7.890 1.00 98.81 94 VAL A O 1
ATOM 684 N N . SER A 1 95 ? 6.557 0.751 -9.827 1.00 98.69 95 SER A N 1
ATOM 685 C CA . SER A 1 95 ? 7.877 1.383 -9.940 1.00 98.69 95 SER A CA 1
ATOM 686 C C . SER A 1 95 ? 8.035 2.597 -9.025 1.00 98.69 95 SER A C 1
ATOM 688 O O . SER A 1 95 ? 7.052 3.197 -8.605 1.00 98.69 95 SER A O 1
ATOM 690 N N . GLU A 1 9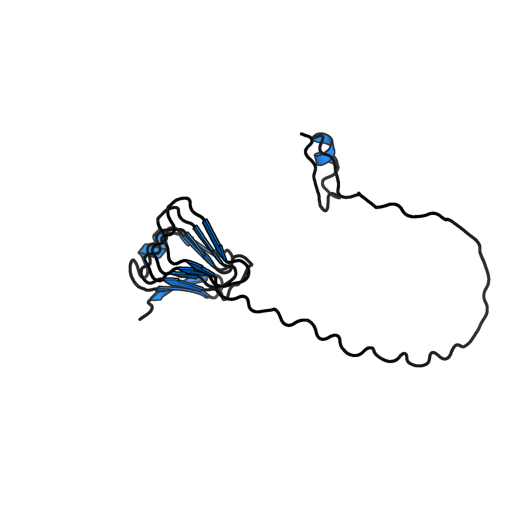6 ? 9.280 2.999 -8.782 1.00 98.44 96 GLU A N 1
ATOM 691 C CA . GLU A 1 96 ? 9.615 4.294 -8.175 1.00 98.44 96 GLU A CA 1
ATOM 692 C C . GLU A 1 96 ? 8.914 5.443 -8.914 1.00 98.44 96 GLU A C 1
ATOM 694 O O . GLU A 1 96 ? 8.752 5.421 -10.143 1.00 98.44 96 GLU A O 1
ATOM 699 N N . GLY A 1 97 ? 8.438 6.430 -8.166 1.00 98.12 97 GLY A N 1
ATOM 700 C CA . GLY A 1 97 ? 7.641 7.547 -8.657 1.00 98.12 97 GLY A CA 1
ATOM 701 C C . GLY A 1 97 ? 6.211 7.197 -9.090 1.00 98.12 97 GLY A C 1
ATOM 702 O O . GLY A 1 97 ? 5.466 8.113 -9.445 1.00 98.12 97 GLY A O 1
ATOM 703 N N . ALA A 1 98 ? 5.806 5.923 -9.087 1.00 98.81 98 ALA A N 1
ATOM 704 C CA . ALA A 1 98 ? 4.412 5.528 -9.283 1.00 98.81 98 ALA A CA 1
ATOM 705 C C . ALA A 1 98 ? 3.600 5.716 -7.996 1.00 98.81 98 ALA A C 1
ATOM 707 O O . ALA A 1 98 ? 4.140 5.622 -6.893 1.00 98.81 98 ALA A O 1
ATOM 708 N N . GLU A 1 99 ? 2.293 5.920 -8.130 1.00 98.81 99 GLU A N 1
ATOM 709 C CA . GLU A 1 99 ? 1.392 6.114 -6.997 1.00 98.81 99 GLU A CA 1
ATOM 710 C C . GLU A 1 99 ? 0.142 5.247 -7.117 1.00 98.81 99 GLU A C 1
ATOM 712 O O . GLU A 1 99 ? -0.524 5.209 -8.156 1.00 98.81 99 GLU A O 1
ATOM 717 N N . VAL A 1 100 ? -0.184 4.533 -6.045 1.00 98.88 100 VAL A N 1
ATOM 718 C CA . VAL A 1 100 ? -1.350 3.654 -5.981 1.00 98.88 100 VAL A CA 1
ATOM 719 C C . VAL A 1 100 ? -2.182 4.013 -4.756 1.00 98.88 100 VAL A C 1
ATOM 721 O O . VAL A 1 100 ? -1.658 4.112 -3.650 1.00 98.88 100 VAL A O 1
ATOM 724 N N . LEU A 1 101 ? -3.475 4.251 -4.963 1.00 98.88 101 LEU A N 1
ATOM 725 C CA . LEU A 1 101 ? -4.403 4.732 -3.946 1.00 98.88 101 LEU A CA 1
ATOM 726 C C . LEU A 1 101 ? -5.641 3.840 -3.890 1.00 98.88 101 LEU A C 1
ATOM 728 O O . LEU A 1 101 ? -6.165 3.433 -4.932 1.00 98.88 101 LEU A O 1
ATOM 732 N N . ALA A 1 102 ? -6.157 3.605 -2.690 1.00 98.81 102 ALA A N 1
ATOM 733 C CA . ALA A 1 102 ? -7.424 2.914 -2.485 1.00 98.81 102 ALA A CA 1
ATOM 734 C C . ALA A 1 102 ? -8.183 3.491 -1.289 1.00 98.81 102 ALA A C 1
ATOM 736 O O . ALA A 1 102 ? -7.583 3.883 -0.287 1.00 98.81 102 ALA A O 1
ATOM 737 N N . ASP A 1 103 ? -9.513 3.505 -1.378 1.00 98.50 103 ASP A N 1
ATOM 738 C CA . ASP A 1 103 ? -10.365 3.793 -0.214 1.00 98.50 103 ASP A CA 1
ATOM 739 C C . ASP A 1 103 ? -10.369 2.612 0.777 1.00 98.50 103 ASP A C 1
ATOM 741 O O . ASP A 1 103 ? -10.612 2.804 1.969 1.00 98.50 103 ASP A O 1
ATOM 745 N N . GLY A 1 104 ? -10.105 1.399 0.285 1.00 98.50 104 GLY A N 1
ATOM 746 C CA . GLY A 1 104 ? -9.926 0.188 1.079 1.00 98.50 104 GLY A CA 1
ATOM 747 C C . GLY A 1 104 ? -8.465 -0.256 1.148 1.00 98.50 104 GLY A C 1
ATOM 748 O O . GLY A 1 104 ? -7.555 0.563 1.303 1.00 98.50 104 GLY A O 1
ATOM 749 N N . ASN A 1 105 ? -8.254 -1.563 1.033 1.00 98.81 105 ASN A N 1
ATOM 750 C CA . ASN A 1 105 ? -6.943 -2.205 1.078 1.00 98.81 105 ASN A CA 1
ATOM 751 C C . ASN A 1 105 ? -6.171 -2.052 -0.236 1.00 98.81 105 ASN A C 1
ATOM 753 O O . ASN A 1 105 ? -6.751 -1.865 -1.309 1.00 98.81 105 ASN A O 1
ATOM 757 N N . ILE A 1 106 ? -4.851 -2.211 -0.160 1.00 98.88 106 ILE A N 1
ATOM 758 C CA . ILE A 1 106 ? -3.974 -2.334 -1.328 1.00 98.88 106 ILE A CA 1
ATOM 759 C C . ILE A 1 106 ? -3.241 -3.672 -1.263 1.00 98.88 106 ILE A C 1
ATOM 761 O O . ILE A 1 106 ? -2.577 -3.977 -0.277 1.00 98.88 106 ILE A O 1
ATOM 765 N N . HIS A 1 107 ? -3.302 -4.443 -2.342 1.00 98.81 107 HIS A N 1
ATOM 766 C CA . HIS A 1 107 ? -2.576 -5.697 -2.510 1.00 98.81 107 HIS A CA 1
ATOM 767 C C . HIS A 1 107 ? -1.634 -5.578 -3.704 1.00 98.81 107 HIS A C 1
ATOM 769 O O . HIS A 1 107 ? -2.082 -5.336 -4.823 1.00 98.81 107 HIS A O 1
ATOM 775 N N . VAL A 1 108 ? -0.335 -5.773 -3.490 1.00 98.75 108 VAL A N 1
ATOM 776 C CA . VAL A 1 108 ? 0.685 -5.756 -4.545 1.00 98.75 108 VAL A CA 1
ATOM 777 C C . VAL A 1 108 ? 1.381 -7.111 -4.600 1.00 98.75 108 VAL A C 1
ATOM 779 O O . VAL A 1 108 ? 2.335 -7.383 -3.875 1.00 98.75 108 VAL A O 1
ATOM 782 N N . TYR A 1 109 ? 0.937 -7.971 -5.507 1.00 98.44 109 TYR A N 1
ATOM 783 C CA . TYR A 1 109 ? 1.564 -9.265 -5.787 1.00 98.44 109 TYR A CA 1
ATOM 784 C C . TYR A 1 109 ? 2.755 -9.104 -6.746 1.00 98.44 109 TYR A C 1
ATOM 786 O O . TYR A 1 109 ? 2.817 -9.700 -7.818 1.00 98.44 109 TYR A O 1
ATOM 794 N N . GLY A 1 110 ? 3.670 -8.213 -6.377 1.00 97.19 110 GLY A N 1
ATOM 795 C CA . GLY A 1 110 ? 4.893 -7.867 -7.088 1.00 97.19 110 GLY A CA 1
ATOM 796 C C . GLY A 1 110 ? 5.783 -7.002 -6.194 1.00 97.19 110 GLY A C 1
ATOM 797 O O . GLY A 1 110 ? 5.539 -6.885 -4.991 1.00 97.19 110 GLY A O 1
ATOM 798 N N . THR A 1 111 ? 6.808 -6.369 -6.767 1.00 98.06 111 THR A N 1
ATOM 799 C CA . THR A 1 111 ? 7.632 -5.405 -6.022 1.00 98.06 111 THR A CA 1
ATOM 800 C C . THR A 1 111 ? 6.917 -4.064 -5.907 1.00 98.06 111 THR A C 1
ATOM 802 O O . THR A 1 111 ? 6.566 -3.458 -6.925 1.00 98.06 111 THR A O 1
ATOM 805 N N . LEU A 1 112 ? 6.741 -3.588 -4.678 1.00 98.56 112 LEU A N 1
ATOM 806 C CA . LEU A 1 112 ? 6.219 -2.260 -4.376 1.00 98.56 112 LEU A CA 1
ATOM 807 C C . LEU A 1 112 ? 7.392 -1.301 -4.146 1.00 98.56 112 LEU A C 1
ATOM 809 O O . LEU A 1 112 ? 7.916 -1.269 -3.041 1.00 98.56 112 LEU A O 1
ATOM 813 N N . ARG A 1 113 ? 7.801 -0.549 -5.180 1.00 98.38 113 ARG A N 1
ATOM 814 C CA . ARG A 1 113 ? 8.823 0.515 -5.081 1.00 98.38 113 ARG A CA 1
ATOM 815 C C . ARG A 1 113 ? 8.251 1.926 -4.969 1.00 98.38 113 ARG A C 1
ATOM 817 O O . ARG A 1 113 ? 8.854 2.791 -4.357 1.00 98.38 113 ARG A O 1
ATOM 824 N N . GLY A 1 114 ? 7.094 2.165 -5.581 1.00 98.50 114 GLY A N 1
ATOM 825 C CA . GLY A 1 114 ? 6.436 3.472 -5.554 1.00 98.50 114 GLY A CA 1
ATOM 826 C C . GLY A 1 114 ? 5.760 3.790 -4.219 1.00 98.50 114 GLY A C 1
ATOM 827 O O . GLY A 1 114 ? 6.118 3.262 -3.164 1.00 98.50 114 GLY A O 1
ATOM 828 N N . ARG A 1 115 ? 4.738 4.643 -4.281 1.00 98.75 115 ARG A N 1
ATOM 829 C CA . ARG A 1 115 ? 3.943 5.081 -3.128 1.00 98.75 115 ARG A CA 1
ATOM 830 C C . ARG A 1 115 ? 2.618 4.333 -3.057 1.00 98.75 115 ARG A C 1
ATOM 832 O O . ARG A 1 115 ? 1.908 4.266 -4.061 1.00 98.75 115 ARG A O 1
ATOM 839 N N . ALA A 1 116 ? 2.264 3.830 -1.878 1.00 98.75 116 ALA A N 1
ATOM 840 C CA . ALA A 1 116 ? 0.975 3.188 -1.620 1.00 98.75 116 ALA A CA 1
ATOM 841 C C . ALA A 1 116 ? 0.186 3.944 -0.546 1.00 98.75 116 ALA A C 1
ATOM 843 O O . ALA A 1 116 ? 0.662 4.102 0.575 1.00 98.75 116 ALA A O 1
ATOM 844 N N . LEU A 1 117 ? -1.019 4.401 -0.884 1.00 98.81 117 LEU A N 1
ATOM 845 C CA . LEU A 1 117 ? -1.905 5.146 0.008 1.00 98.81 117 LEU A CA 1
ATOM 846 C C . LEU A 1 117 ? -3.221 4.376 0.163 1.00 98.81 117 LEU A C 1
ATOM 848 O O . LEU A 1 117 ? -4.095 4.440 -0.701 1.00 98.81 117 LEU A O 1
ATOM 852 N N . ALA A 1 118 ? -3.349 3.613 1.243 1.00 98.81 118 ALA A N 1
ATOM 853 C CA . ALA A 1 118 ? -4.553 2.855 1.562 1.00 98.81 118 ALA A CA 1
ATOM 854 C C . ALA A 1 118 ? -5.467 3.641 2.506 1.00 98.81 118 ALA A C 1
ATOM 856 O O . ALA A 1 118 ? -5.033 4.532 3.242 1.00 98.81 118 ALA A O 1
ATOM 857 N N . GLY A 1 119 ? -6.754 3.310 2.490 1.00 98.38 119 GLY A N 1
ATOM 858 C CA . GLY A 1 119 ? -7.729 3.966 3.349 1.00 98.38 119 GLY A CA 1
ATOM 859 C C . GLY A 1 119 ? -7.815 5.480 3.154 1.00 98.38 119 GLY A C 1
ATOM 860 O O . GLY A 1 119 ? -8.024 6.193 4.132 1.00 98.38 119 GLY A O 1
ATOM 861 N N . VAL A 1 120 ? -7.654 5.997 1.928 1.00 98.12 120 VAL A N 1
ATOM 862 C CA . VAL A 1 120 ? -7.511 7.453 1.678 1.00 98.12 120 VAL A CA 1
ATOM 863 C C . VAL A 1 120 ? -8.730 8.293 2.078 1.00 98.12 120 VAL A C 1
ATOM 865 O O . VAL A 1 120 ? -8.617 9.505 2.229 1.00 98.12 120 VAL A O 1
ATOM 868 N N . LYS A 1 121 ? -9.884 7.656 2.309 1.00 97.31 121 LYS A N 1
ATOM 869 C CA . LYS A 1 121 ? -11.083 8.271 2.908 1.00 97.31 121 LYS A CA 1
ATOM 870 C C . LYS A 1 121 ? -11.168 8.116 4.435 1.00 97.31 121 LYS A C 1
ATOM 872 O O . LYS A 1 121 ? -12.253 8.212 4.998 1.00 97.31 121 LYS A O 1
ATOM 877 N N . GLY A 1 122 ? -10.043 7.874 5.105 1.00 96.81 122 GLY A N 1
ATOM 878 C CA . GLY A 1 122 ? -9.959 7.745 6.563 1.00 96.81 122 GLY A CA 1
ATOM 879 C C . GLY A 1 122 ? -10.252 6.341 7.096 1.00 96.81 122 GLY A C 1
ATOM 880 O O . GLY A 1 122 ? -10.597 6.193 8.264 1.00 96.81 122 GLY A O 1
ATOM 881 N N . ASN A 1 123 ? -10.138 5.301 6.264 1.00 97.56 123 ASN A N 1
ATOM 882 C CA . ASN A 1 123 ? -10.308 3.925 6.731 1.00 97.56 123 ASN A CA 1
ATOM 883 C C . ASN A 1 123 ? -9.046 3.462 7.475 1.00 97.56 123 ASN A C 1
ATOM 885 O O . ASN A 1 123 ? -8.089 2.997 6.857 1.00 97.56 123 ASN A O 1
ATOM 889 N N . THR A 1 124 ? -9.062 3.571 8.804 1.00 98.06 124 THR A N 1
ATOM 890 C CA . THR A 1 124 ? -7.958 3.158 9.688 1.00 98.06 124 THR A CA 1
ATOM 891 C C . THR A 1 124 ? -7.746 1.646 9.732 1.00 98.06 124 THR A C 1
ATOM 893 O O . THR A 1 124 ? -6.680 1.193 10.130 1.00 98.06 124 THR A O 1
ATOM 896 N N . GLN A 1 125 ? -8.733 0.859 9.295 1.00 98.06 125 GLN A N 1
ATOM 897 C CA . GLN A 1 125 ? -8.649 -0.602 9.221 1.00 98.06 125 GLN A CA 1
ATOM 898 C C . GLN A 1 125 ? -8.085 -1.099 7.884 1.00 98.06 125 GLN A C 1
ATOM 900 O O . GLN A 1 125 ? -7.920 -2.306 7.699 1.00 98.06 125 GLN A O 1
ATOM 905 N N . ALA A 1 126 ? -7.814 -0.193 6.940 1.00 98.44 126 ALA A N 1
ATOM 906 C CA . ALA A 1 126 ? -7.195 -0.554 5.677 1.00 98.44 126 ALA A CA 1
ATOM 907 C C . ALA A 1 126 ? -5.775 -1.086 5.898 1.00 98.44 126 ALA A C 1
ATOM 909 O O . ALA A 1 126 ? -5.073 -0.702 6.834 1.00 98.44 126 ALA A O 1
ATOM 910 N N . ARG A 1 127 ? -5.344 -1.969 5.002 1.00 98.56 127 ARG A N 1
ATOM 911 C CA . ARG A 1 127 ? -4.017 -2.582 5.034 1.00 98.56 127 ARG A CA 1
ATOM 912 C C . ARG A 1 127 ? -3.337 -2.478 3.680 1.00 98.56 127 ARG A C 1
ATOM 914 O O . ARG A 1 127 ? -3.992 -2.404 2.636 1.00 98.56 127 ARG A O 1
ATOM 921 N N . VAL A 1 128 ? -2.011 -2.513 3.705 1.00 98.62 128 VAL A N 1
ATOM 922 C CA . VAL A 1 128 ? -1.185 -2.689 2.509 1.00 98.62 128 VAL A CA 1
ATOM 923 C C . VAL A 1 128 ? -0.484 -4.033 2.603 1.00 98.62 128 VAL A C 1
ATOM 925 O O . VAL A 1 128 ? 0.203 -4.309 3.580 1.00 98.62 128 VAL A O 1
ATOM 928 N N . PHE A 1 129 ? -0.631 -4.856 1.574 1.00 98.62 129 PHE A N 1
ATOM 929 C CA . PHE A 1 129 ? 0.045 -6.140 1.443 1.00 98.62 129 PHE A CA 1
ATOM 930 C C . PHE A 1 129 ? 0.958 -6.096 0.230 1.00 98.62 129 PHE A C 1
ATOM 932 O O . PHE A 1 129 ? 0.555 -5.619 -0.835 1.00 98.62 129 PHE A O 1
ATOM 939 N N . CYS A 1 130 ? 2.166 -6.631 0.350 1.00 97.75 130 CYS A N 1
ATOM 940 C CA . CYS A 1 130 ? 3.053 -6.765 -0.795 1.00 97.75 130 CYS A CA 1
ATOM 941 C C . CYS A 1 130 ? 3.905 -8.030 -0.731 1.00 97.75 130 CYS A C 1
ATOM 943 O O . CYS A 1 130 ? 4.178 -8.558 0.342 1.00 97.75 130 CYS A O 1
ATOM 945 N N . GLN A 1 131 ? 4.319 -8.514 -1.902 1.00 97.62 131 GLN A N 1
ATOM 946 C CA . GLN A 1 131 ? 5.194 -9.683 -2.022 1.00 97.62 131 GLN A CA 1
ATOM 947 C C . GLN A 1 131 ? 6.681 -9.321 -1.894 1.00 97.62 131 GLN A C 1
ATOM 949 O O . GLN A 1 131 ? 7.500 -10.165 -1.548 1.00 97.62 131 GLN A O 1
ATOM 954 N N . SER A 1 132 ? 7.038 -8.071 -2.193 1.00 97.31 132 SER A N 1
ATOM 955 C CA . SER A 1 132 ? 8.384 -7.542 -1.989 1.00 97.31 132 SER A CA 1
ATOM 956 C C . SER A 1 132 ? 8.306 -6.051 -1.668 1.00 97.31 132 SER A C 1
ATOM 958 O O . SER A 1 132 ? 7.900 -5.243 -2.513 1.00 97.31 132 SER A O 1
ATOM 960 N N . LEU A 1 133 ? 8.666 -5.711 -0.430 1.00 97.56 133 LEU A N 1
ATOM 961 C CA . LEU A 1 133 ? 8.580 -4.364 0.126 1.00 97.56 133 LEU A CA 1
ATOM 962 C C . LEU A 1 133 ? 9.841 -3.530 -0.171 1.00 97.56 133 LEU A C 1
ATOM 964 O O . LEU A 1 133 ? 10.914 -3.812 0.359 1.00 97.56 133 LEU A O 1
ATOM 968 N N . ASP A 1 134 ? 9.706 -2.488 -0.992 1.00 96.94 134 ASP A N 1
ATOM 969 C CA . ASP A 1 134 ? 10.777 -1.544 -1.375 1.00 96.94 134 ASP A CA 1
ATOM 970 C C . ASP A 1 134 ? 10.200 -0.108 -1.510 1.00 96.94 134 ASP A C 1
ATOM 972 O O . ASP A 1 134 ? 10.628 0.703 -2.320 1.00 96.94 134 ASP A O 1
ATOM 976 N N . ALA A 1 135 ? 9.128 0.198 -0.770 1.00 97.69 135 ALA A N 1
ATOM 977 C CA . ALA A 1 135 ? 8.276 1.356 -1.046 1.00 97.69 135 ALA A CA 1
ATOM 978 C C . ALA A 1 135 ? 8.957 2.697 -0.720 1.00 97.69 135 ALA A C 1
ATOM 980 O O . ALA A 1 135 ? 9.599 2.829 0.323 1.00 97.69 135 ALA A O 1
ATOM 981 N N . GLU A 1 136 ? 8.751 3.718 -1.555 1.00 97.62 136 GLU A N 1
ATOM 982 C CA . GLU A 1 136 ? 9.112 5.116 -1.260 1.00 97.62 136 GLU A CA 1
ATOM 983 C C . GLU A 1 136 ? 8.343 5.654 -0.044 1.00 97.62 136 GLU A C 1
ATOM 985 O O . GLU A 1 136 ? 8.904 6.318 0.831 1.00 97.62 136 GLU A O 1
ATOM 990 N N . LEU A 1 137 ? 7.038 5.372 -0.012 1.00 97.81 137 LEU A N 1
ATOM 991 C CA . LEU A 1 137 ? 6.112 5.815 1.023 1.00 97.81 137 LEU A CA 1
ATOM 992 C C . LEU A 1 137 ? 4.949 4.834 1.126 1.00 97.81 137 LEU A C 1
ATOM 994 O O . LEU A 1 137 ? 4.394 4.401 0.112 1.00 97.81 137 LEU A O 1
ATOM 998 N N . ILE A 1 138 ? 4.536 4.544 2.355 1.00 98.19 138 ILE A N 1
ATOM 999 C CA . ILE A 1 138 ? 3.278 3.848 2.630 1.00 98.19 138 ILE A CA 1
ATOM 1000 C C . ILE A 1 138 ? 2.447 4.712 3.566 1.00 98.19 138 ILE A C 1
ATOM 1002 O O . ILE A 1 138 ? 2.974 5.203 4.562 1.00 98.19 138 ILE A O 1
ATOM 1006 N N . SER A 1 139 ? 1.164 4.883 3.250 1.00 98.44 139 SER A N 1
ATOM 1007 C CA . SER A 1 139 ? 0.199 5.561 4.106 1.00 98.44 139 SER A CA 1
ATOM 1008 C C . SER A 1 139 ? -1.068 4.742 4.311 1.00 98.44 139 SER A C 1
ATOM 1010 O O . SER A 1 139 ? -1.543 4.084 3.384 1.00 98.44 139 SER A O 1
ATOM 1012 N N . ILE A 1 140 ? -1.617 4.813 5.524 1.00 98.69 140 ILE A N 1
ATOM 1013 C CA . ILE A 1 140 ? -2.925 4.271 5.891 1.00 98.69 140 ILE A CA 1
ATOM 1014 C C . ILE A 1 140 ? -3.678 5.368 6.635 1.00 98.69 140 ILE A C 1
ATOM 1016 O O . ILE A 1 140 ? -3.197 5.864 7.652 1.00 98.69 140 ILE A O 1
ATOM 1020 N N . ALA A 1 141 ? -4.835 5.769 6.107 1.00 97.88 141 ALA A N 1
ATOM 1021 C CA . ALA A 1 141 ? -5.694 6.796 6.707 1.00 97.88 141 ALA A CA 1
ATOM 1022 C C . ALA A 1 141 ? -4.976 8.125 7.045 1.00 97.88 141 ALA A C 1
ATOM 1024 O O . ALA A 1 141 ? -5.332 8.804 8.002 1.00 97.88 141 ALA A O 1
ATOM 1025 N N . GLY A 1 142 ? -3.973 8.511 6.249 1.00 96.00 142 GLY A N 1
ATOM 1026 C CA . GLY A 1 142 ? -3.211 9.754 6.428 1.00 96.00 142 GLY A CA 1
ATOM 1027 C C . GLY A 1 142 ? -1.923 9.603 7.241 1.00 96.00 142 GLY A C 1
ATOM 1028 O O . GLY A 1 142 ? -1.006 10.404 7.058 1.00 96.00 142 GLY A O 1
ATOM 1029 N N . GLN A 1 143 ? -1.786 8.538 8.033 1.00 98.00 143 GLN A N 1
ATOM 1030 C CA . GLN A 1 143 ? -0.533 8.210 8.720 1.00 98.00 143 GLN A CA 1
ATOM 1031 C C . GLN A 1 143 ? 0.419 7.578 7.723 1.00 98.00 143 GLN A C 1
ATOM 1033 O O . GLN A 1 143 ? -0.022 6.809 6.871 1.00 98.00 143 GLN A O 1
ATOM 1038 N N . PHE A 1 144 ? 1.706 7.928 7.772 1.00 96.88 144 PHE A N 1
ATOM 1039 C CA . PHE A 1 144 ? 2.667 7.491 6.763 1.00 96.88 144 PHE A CA 1
ATOM 1040 C C . PHE A 1 144 ? 4.031 7.121 7.339 1.00 96.88 144 PHE A C 1
ATOM 1042 O O . PHE A 1 144 ? 4.461 7.603 8.387 1.00 96.88 144 PHE A O 1
ATOM 1049 N N . ILE A 1 145 ? 4.721 6.256 6.605 1.00 95.06 145 ILE A N 1
ATOM 1050 C CA . ILE A 1 145 ? 6.123 5.905 6.806 1.00 95.06 145 ILE A CA 1
ATOM 1051 C C . ILE A 1 145 ? 6.890 6.152 5.513 1.00 95.06 145 ILE A C 1
ATOM 1053 O O . ILE A 1 145 ? 6.397 5.886 4.415 1.00 95.06 145 ILE A O 1
ATOM 1057 N N . MET A 1 146 ? 8.106 6.664 5.665 1.00 94.88 146 MET A N 1
ATOM 1058 C CA . MET A 1 146 ? 9.035 6.901 4.564 1.00 94.88 146 MET A CA 1
ATOM 1059 C C . MET A 1 146 ? 9.948 5.690 4.362 1.00 94.88 146 MET A C 1
ATOM 1061 O O . MET A 1 146 ? 10.166 4.894 5.281 1.00 94.88 146 MET A O 1
ATOM 1065 N N . HIS A 1 147 ? 10.531 5.607 3.172 1.00 91.56 147 HIS A N 1
ATOM 1066 C CA . HIS A 1 147 ? 11.453 4.563 2.734 1.00 91.56 147 HIS A CA 1
ATOM 1067 C C . HIS A 1 147 ? 12.536 4.155 3.749 1.00 91.56 147 HIS A C 1
ATOM 1069 O O . HIS A 1 147 ? 12.820 2.970 3.913 1.00 91.56 147 HIS A O 1
ATOM 1075 N N . ASP A 1 148 ? 13.124 5.111 4.471 1.00 87.25 148 ASP A N 1
ATOM 1076 C CA . ASP A 1 148 ? 14.205 4.824 5.424 1.00 87.25 148 ASP A CA 1
ATOM 1077 C C . ASP A 1 148 ? 13.753 3.899 6.562 1.00 87.25 148 ASP A C 1
ATOM 1079 O O . ASP A 1 148 ? 14.493 3.004 6.969 1.00 87.25 148 ASP A O 1
ATOM 1083 N N . LYS A 1 149 ? 12.505 4.049 7.023 1.00 82.50 149 LYS A N 1
ATOM 1084 C CA . LYS A 1 149 ? 11.895 3.173 8.037 1.00 82.50 149 LYS A CA 1
ATOM 1085 C C . LYS A 1 149 ? 11.423 1.842 7.441 1.00 82.50 149 LYS A C 1
ATOM 1087 O O . LYS A 1 149 ? 11.348 0.836 8.139 1.00 82.50 149 LYS A O 1
ATOM 1092 N N . VAL A 1 150 ? 11.124 1.816 6.143 1.00 78.38 150 VAL A N 1
ATOM 1093 C CA . VAL A 1 150 ? 10.793 0.584 5.413 1.00 78.38 150 VAL A CA 1
ATOM 1094 C C . VAL A 1 150 ? 12.032 -0.307 5.273 1.00 78.38 150 VAL A C 1
ATOM 1096 O O . VAL A 1 150 ? 11.963 -1.510 5.501 1.00 78.38 150 VAL A O 1
ATOM 1099 N N . LYS A 1 151 ? 13.201 0.273 4.976 1.00 79.81 151 LYS A N 1
ATOM 1100 C CA . LYS A 1 151 ? 14.472 -0.464 4.842 1.00 79.81 151 LYS A CA 1
ATOM 1101 C C . LYS A 1 151 ? 14.894 -1.223 6.095 1.00 79.81 151 LYS A C 1
ATOM 1103 O O . LYS A 1 151 ? 15.581 -2.236 5.984 1.00 79.81 151 LYS A O 1
ATOM 1108 N N . THR A 1 152 ? 14.494 -0.757 7.273 1.00 81.38 152 THR A N 1
ATOM 1109 C CA . THR A 1 152 ? 14.825 -1.420 8.539 1.00 81.38 152 THR A CA 1
ATOM 1110 C C . THR A 1 152 ? 13.939 -2.629 8.838 1.00 81.38 152 THR A C 1
ATOM 1112 O O . THR A 1 152 ? 14.316 -3.448 9.672 1.00 81.38 152 THR A O 1
ATOM 1115 N N . SER A 1 153 ? 12.796 -2.772 8.156 1.00 76.25 153 SER A N 1
ATOM 1116 C CA . SER A 1 153 ? 11.756 -3.745 8.509 1.00 76.25 153 SER A CA 1
ATOM 1117 C C . SER A 1 153 ? 11.189 -4.440 7.266 1.00 76.25 153 SER A C 1
ATOM 1119 O O . SER A 1 153 ? 10.457 -3.841 6.486 1.00 76.25 153 SER A O 1
ATOM 1121 N N . CYS A 1 154 ? 11.485 -5.734 7.103 1.00 84.00 154 CYS A N 1
ATOM 1122 C CA . CYS A 1 154 ? 10.973 -6.588 6.013 1.00 84.00 154 CYS A CA 1
ATOM 1123 C C . CYS A 1 154 ? 11.382 -6.161 4.586 1.00 84.00 154 CYS A C 1
ATOM 1125 O O . CYS A 1 154 ? 10.685 -6.449 3.614 1.00 84.00 154 CYS A O 1
ATOM 1127 N N . TRP A 1 155 ? 12.542 -5.514 4.439 1.00 91.94 155 TRP A N 1
ATOM 1128 C CA . TRP A 1 155 ? 13.069 -5.073 3.146 1.00 91.94 155 TRP A CA 1
ATOM 1129 C C . TRP A 1 155 ? 13.174 -6.202 2.113 1.00 91.94 155 TRP A C 1
ATOM 1131 O O . TRP A 1 155 ? 13.818 -7.230 2.345 1.00 91.94 155 TRP A O 1
ATOM 1141 N N . LYS A 1 156 ? 12.571 -5.980 0.942 1.00 95.19 156 LYS A N 1
ATOM 1142 C CA . LYS A 1 156 ? 12.464 -6.922 -0.183 1.00 95.19 156 LYS A CA 1
ATOM 1143 C C . LYS A 1 156 ? 11.791 -8.257 0.154 1.00 95.19 156 LYS A C 1
ATOM 1145 O O . LYS A 1 156 ? 11.814 -9.151 -0.690 1.00 95.19 156 LYS A O 1
ATOM 1150 N N . GLN A 1 157 ? 11.155 -8.374 1.318 1.00 95.81 157 GLN A N 1
ATOM 1151 C CA . GLN A 1 157 ? 10.386 -9.544 1.742 1.00 95.81 157 GLN A CA 1
ATOM 1152 C C . GLN A 1 157 ? 8.877 -9.309 1.566 1.00 95.81 157 GLN A C 1
ATOM 1154 O O . GLN A 1 157 ? 8.450 -8.155 1.430 1.00 95.81 157 GLN A O 1
ATOM 1159 N N . PRO A 1 158 ? 8.063 -10.379 1.579 1.00 97.56 158 PRO A N 1
ATOM 1160 C CA . PRO A 1 158 ? 6.620 -10.263 1.727 1.00 97.56 158 PRO A CA 1
ATOM 1161 C C . PRO A 1 158 ? 6.258 -9.619 3.066 1.00 97.56 158 PRO A C 1
ATOM 1163 O O . PRO A 1 158 ? 6.788 -10.004 4.110 1.00 97.56 158 PRO A O 1
ATOM 1166 N N . ALA A 1 159 ? 5.352 -8.644 3.044 1.00 96.88 159 ALA A N 1
ATOM 1167 C CA . ALA A 1 159 ? 4.998 -7.879 4.232 1.00 96.88 159 ALA A CA 1
ATOM 1168 C C . ALA A 1 159 ? 3.553 -7.376 4.203 1.00 96.88 159 ALA A C 1
ATOM 1170 O O . ALA A 1 159 ? 2.999 -7.078 3.136 1.00 96.88 159 ALA A O 1
ATOM 1171 N N . GLN A 1 160 ? 2.978 -7.234 5.397 1.00 97.62 160 GLN A N 1
ATOM 1172 C CA . GLN A 1 160 ? 1.768 -6.467 5.654 1.00 97.62 160 GLN A CA 1
ATOM 1173 C C . GLN A 1 160 ? 2.109 -5.193 6.421 1.00 97.62 160 GLN A C 1
ATOM 1175 O O . GLN A 1 160 ? 3.000 -5.175 7.271 1.00 97.62 160 GLN A O 1
ATOM 1180 N N . ILE A 1 161 ? 1.370 -4.134 6.120 1.00 97.88 161 ILE A N 1
ATOM 1181 C CA . ILE A 1 161 ? 1.419 -2.864 6.823 1.00 97.88 161 ILE A CA 1
ATOM 1182 C C . ILE A 1 161 ? -0.001 -2.534 7.266 1.00 97.88 161 ILE A C 1
ATOM 1184 O O . ILE A 1 161 ? -0.940 -2.614 6.467 1.00 97.88 161 ILE A O 1
ATOM 1188 N N . TYR A 1 162 ? -0.153 -2.176 8.535 1.00 98.12 162 TYR A N 1
ATOM 1189 C CA . TYR A 1 162 ? -1.433 -1.820 9.141 1.00 98.12 162 TYR A CA 1
ATOM 1190 C C . TYR A 1 162 ? -1.245 -0.721 10.191 1.00 98.12 162 TYR A C 1
ATOM 1192 O O . TYR A 1 162 ? -0.126 -0.453 10.636 1.00 98.12 162 TYR A O 1
ATOM 1200 N N . LEU A 1 163 ? -2.346 -0.059 10.538 1.00 97.62 163 LEU A N 1
ATOM 1201 C CA . LEU A 1 163 ? -2.392 0.972 11.568 1.00 97.62 163 LEU A CA 1
ATOM 1202 C C . LEU A 1 163 ? -2.888 0.358 12.886 1.00 97.62 163 LEU A C 1
ATOM 1204 O O . LEU A 1 163 ? -3.917 -0.316 12.901 1.00 97.62 163 LEU A O 1
ATOM 1208 N N . GLU A 1 164 ? -2.171 0.608 13.975 1.00 96.69 164 GLU A N 1
ATOM 1209 C CA . GLU A 1 164 ? -2.530 0.225 15.345 1.00 96.69 164 GLU A CA 1
ATOM 1210 C C . GLU A 1 164 ? -2.096 1.358 16.282 1.00 96.69 164 GLU A C 1
ATOM 1212 O O . GLU A 1 164 ? -0.994 1.881 16.140 1.00 96.69 164 GLU A O 1
ATOM 1217 N N . ASP A 1 165 ? -2.984 1.809 17.174 1.00 93.12 165 ASP A N 1
ATOM 1218 C CA . ASP A 1 165 ? -2.735 2.936 18.091 1.00 93.12 165 ASP A CA 1
ATOM 1219 C C . ASP A 1 165 ? -2.110 4.178 17.413 1.00 93.12 165 ASP A C 1
ATOM 1221 O O . ASP A 1 165 ? -1.127 4.751 17.886 1.00 93.12 165 ASP A O 1
ATOM 1225 N N . GLU A 1 166 ? -2.661 4.582 16.257 1.00 90.56 166 GLU A N 1
ATOM 1226 C CA . GLU A 1 166 ? -2.173 5.699 15.418 1.00 90.56 166 GLU A CA 1
ATOM 1227 C C . GLU A 1 166 ? -0.743 5.526 14.864 1.00 90.56 166 GLU A C 1
ATOM 1229 O O . GLU A 1 166 ? -0.188 6.433 14.237 1.00 90.56 166 GLU A O 1
ATOM 1234 N N . SER A 1 167 ? -0.146 4.348 15.034 1.00 94.19 167 SER A N 1
ATOM 1235 C CA . SER A 1 167 ? 1.190 4.002 14.561 1.00 94.19 167 SER A CA 1
ATOM 1236 C C . SER A 1 167 ? 1.131 2.961 13.449 1.00 94.19 167 SER A C 1
ATOM 1238 O O . SER A 1 167 ? 0.329 2.033 13.464 1.00 94.19 167 SER A O 1
ATOM 1240 N N . LEU A 1 168 ? 1.989 3.117 12.440 1.00 96.25 168 LEU A N 1
ATOM 1241 C CA . LEU A 1 168 ? 2.119 2.132 11.368 1.00 96.25 168 LEU A CA 1
ATOM 1242 C C . LEU A 1 168 ? 3.082 1.014 11.767 1.00 96.25 168 LEU A C 1
ATOM 1244 O O . LEU A 1 168 ? 4.247 1.278 12.089 1.00 96.25 168 LEU A O 1
ATOM 1248 N N . HIS A 1 169 ? 2.598 -0.219 11.657 1.00 95.81 169 HIS A N 1
ATOM 1249 C CA . HIS A 1 169 ? 3.338 -1.451 11.909 1.00 95.81 169 HIS A CA 1
ATOM 1250 C C . HIS A 1 169 ? 3.644 -2.165 10.595 1.00 95.81 169 HIS A C 1
ATOM 1252 O O . HIS A 1 169 ? 2.836 -2.145 9.669 1.00 95.81 169 HIS A O 1
ATOM 1258 N N . ILE A 1 170 ? 4.824 -2.782 10.513 1.00 96.25 170 ILE A N 1
ATOM 1259 C CA . ILE A 1 170 ? 5.270 -3.573 9.362 1.00 96.25 170 ILE A CA 1
ATOM 1260 C C . ILE A 1 170 ? 5.602 -4.967 9.876 1.00 96.25 170 ILE A C 1
ATOM 1262 O O . ILE A 1 170 ? 6.501 -5.115 10.704 1.00 96.25 170 ILE A O 1
ATOM 1266 N N . GLU A 1 171 ? 4.916 -5.976 9.355 1.00 95.50 171 GLU A N 1
ATOM 1267 C CA . GLU A 1 171 ? 5.118 -7.373 9.731 1.00 95.50 171 GLU A CA 1
ATOM 1268 C C . GLU A 1 171 ? 5.365 -8.244 8.497 1.00 95.50 171 GLU A C 1
ATOM 1270 O O . GLU A 1 171 ? 4.771 -7.994 7.443 1.00 95.50 171 GLU A O 1
ATOM 1275 N N . PRO A 1 172 ? 6.211 -9.282 8.600 1.00 95.19 172 PRO A N 1
ATOM 1276 C CA . PRO A 1 172 ? 6.384 -10.241 7.520 1.00 95.19 172 PRO A CA 1
ATOM 1277 C C . PRO A 1 172 ? 5.113 -11.077 7.324 1.00 95.19 172 PRO A C 1
ATOM 1279 O O . PRO A 1 172 ? 4.421 -11.414 8.285 1.00 95.19 172 PRO A O 1
ATOM 1282 N N . ILE A 1 173 ? 4.832 -11.453 6.077 1.00 91.19 173 ILE A N 1
ATOM 1283 C CA . ILE A 1 173 ? 3.801 -12.449 5.750 1.00 91.19 173 ILE A CA 1
ATOM 1284 C C . ILE A 1 173 ? 4.534 -13.750 5.426 1.00 91.19 173 ILE A C 1
ATOM 1286 O O . ILE A 1 173 ? 5.326 -13.779 4.483 1.00 91.19 173 ILE A O 1
ATOM 1290 N N . ALA A 1 174 ? 4.315 -14.777 6.248 1.00 72.88 174 ALA A N 1
ATOM 1291 C CA . ALA A 1 174 ? 4.932 -16.097 6.104 1.00 72.88 174 ALA A CA 1
ATOM 1292 C C . ALA A 1 174 ? 4.380 -16.878 4.902 1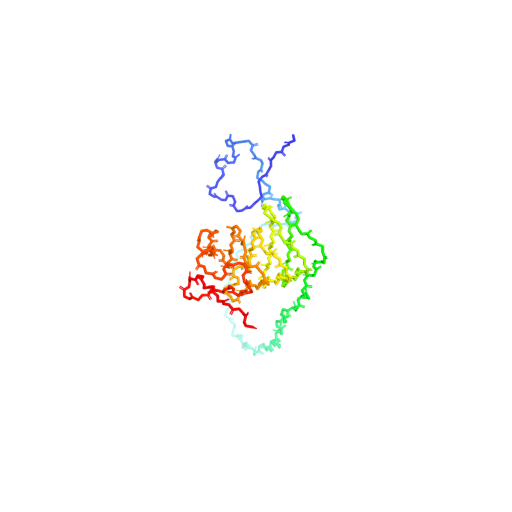.00 72.88 174 ALA A C 1
ATOM 1294 O O . ALA A 1 174 ? 3.155 -16.785 4.647 1.00 72.88 174 ALA A O 1
#

InterPro domains:
  IPR005526 Septum formation inhibitor MinC, C-terminal [PF03775] (70-171)
  IPR013033 Septum formation inhibitor MinC [MF_00267] (2-174)
  IPR013033 Septum formation inhibitor MinC [PTHR34108] (4-173)
  IPR013033 Septum formation inhibitor MinC [TIGR01222] (25-173)
  IPR016098 Cyclase-associated protein CAP/septum formation inhibitor MinC, C-terminal [G3DSA:2.160.20.70] (66-174)
  IPR036145 Septum formation inhibitor MinC, C-terminal domain superfamily [SSF63848] (69-173)

Foldseek 3Di:
DAAADEDDCPPPVVVCVVVVHHYPPPPDDDDDDDDDDDDDDDDDDDDDDDDDDDDPDDDDDDDDQDEEAEAADEFDAPEEAEAENHEYEYCEEHADNGEYEYCAEYEAVYEAAEEYAHNCVQPQAHKYWYQFYQYQKYHYSRQIDGRVVSCVAQHGHTWMWHDDPNDIDIDGDD

Secondary structure (DSSP, 8-state):
---EE-S--TTTHHHHHHTT-EE-TT-----------------------PPPPPPPP--PPPPPPPPPEEE-S-B-TT-EEEETTS-EEESS-B-TT-EEEESS-EEEEEEE-SEEEE-TTT-TT--EEEEEE--SEEEETTEEEEHHHHHTSSBTS-EEEEEETTEEEEEE--

Radius of gyration: 27.53 Å; chains: 1; bounding box: 76×59×42 Å

Sequence (174 aa):
QPMAVRGNTLNLKSVINDLGLADVSQSKFTESTLKPSSTKTASDGANHEAPKPASPPQIAPVPAIKPAKVVNRPVRSGQQVYAEGSDLVITAAVSEGAEVLADGNIHVYGTLRGRALAGVKGNTQARVFCQSLDAELISIAGQFIMHDKVKTSCWKQPAQIYLEDESLHIEPIA

pLDDT: mean 82.73, std 20.8, range [30.28, 98.88]